Protein AF-A0A7M4DPV1-F1 (afdb_monomer_lite)

pLDDT: mean 86.08, std 12.97, range [45.94, 97.88]

Foldseek 3Di:
DDLVVVLVVLVVVLVVLVVVLVVLVVVLVVLVVPQDDCPPQPDPCNVVNVVVVVVSVVSSVVSVVVSVVSVVVSVVSVVVSVVSVVVVVVVVVVVVVVVVVVD

Sequence (103 aa):
MTLEVALENLAADTDTWASAADTITTMSSSLAGLTLGEFVFTGRGYAAGVAYEEVRAHMESLTSTGGTELNDTVSTLRKIHADYADNEAAATARYNGMWTYDG

Radius of gyration: 24.64 Å; chains: 1; bounding box: 52×20×79 Å

Structure (mmCIF, N/CA/C/O backbone):
data_AF-A0A7M4DPV1-F1
#
_entry.id   AF-A0A7M4DPV1-F1
#
loop_
_atom_site.group_PDB
_atom_site.id
_atom_site.type_symbol
_atom_site.label_atom_id
_atom_site.label_alt_id
_atom_site.label_comp_id
_atom_site.label_asym_id
_atom_site.label_entity_id
_atom_site.label_seq_id
_atom_site.pdbx_PDB_ins_code
_atom_site.Cartn_x
_atom_site.Cartn_y
_atom_site.Cartn_z
_atom_site.occupancy
_atom_site.B_iso_or_equiv
_atom_site.auth_seq_id
_atom_site.auth_comp_id
_atom_site.auth_asym_id
_atom_site.auth_atom_id
_atom_site.pdbx_PDB_model_num
ATOM 1 N N . MET A 1 1 ? 18.317 -12.702 -20.945 1.00 57.84 1 MET A N 1
ATOM 2 C CA . MET A 1 1 ? 17.120 -11.879 -20.684 1.00 57.84 1 MET A CA 1
ATOM 3 C C . MET A 1 1 ? 17.322 -10.569 -21.419 1.00 57.84 1 MET A C 1
ATOM 5 O O . MET A 1 1 ? 18.401 -10.006 -21.277 1.00 57.84 1 MET A O 1
ATOM 9 N N . THR A 1 2 ? 16.388 -10.169 -22.278 1.00 83.50 2 THR A N 1
ATOM 10 C CA . THR A 1 2 ? 16.443 -8.877 -22.985 1.00 83.50 2 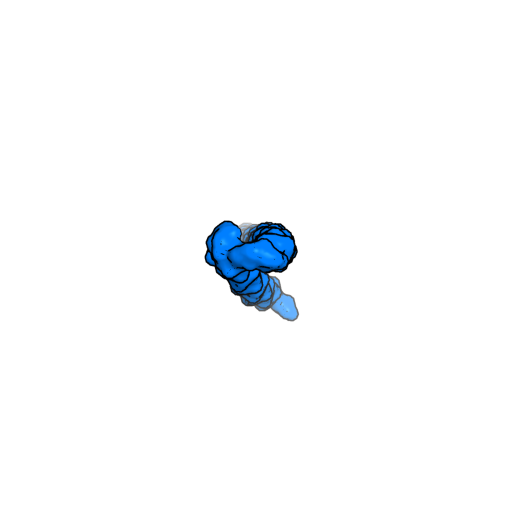THR A CA 1
ATOM 11 C C . THR A 1 2 ? 15.973 -7.756 -22.054 1.00 83.50 2 THR A C 1
ATOM 13 O O . THR A 1 2 ? 15.353 -8.040 -21.027 1.00 83.50 2 THR A O 1
ATOM 16 N N . LEU A 1 3 ? 16.292 -6.500 -22.384 1.00 83.19 3 LEU A N 1
ATOM 17 C CA . LEU A 1 3 ? 15.837 -5.336 -21.615 1.00 83.19 3 LEU A CA 1
ATOM 18 C C . LEU A 1 3 ? 14.306 -5.230 -21.627 1.00 83.19 3 LEU A C 1
ATOM 20 O O . LEU A 1 3 ? 13.708 -5.076 -20.571 1.00 83.19 3 LEU A O 1
ATOM 24 N N . GLU A 1 4 ? 13.686 -5.462 -22.784 1.00 84.19 4 GLU A N 1
ATOM 25 C CA . GLU A 1 4 ? 12.231 -5.554 -22.948 1.00 84.19 4 GLU A CA 1
ATOM 26 C C . GLU A 1 4 ? 11.588 -6.546 -21.963 1.00 84.19 4 GLU A C 1
ATOM 28 O O . GLU A 1 4 ? 10.712 -6.171 -21.190 1.00 84.19 4 GLU A O 1
ATOM 33 N N . VAL A 1 5 ? 12.106 -7.779 -21.873 1.00 85.62 5 VAL A N 1
ATOM 34 C CA . VAL A 1 5 ? 11.600 -8.787 -20.920 1.00 85.62 5 VAL A CA 1
ATOM 35 C C . VAL A 1 5 ? 11.820 -8.356 -19.464 1.00 85.62 5 VAL A C 1
ATOM 37 O O . VAL A 1 5 ? 11.027 -8.690 -18.586 1.00 85.62 5 VAL A O 1
ATOM 40 N N . ALA A 1 6 ? 12.900 -7.633 -19.162 1.00 87.81 6 ALA A N 1
ATOM 41 C CA . ALA A 1 6 ? 13.128 -7.110 -17.815 1.00 87.81 6 ALA A CA 1
ATOM 42 C C . ALA A 1 6 ? 12.134 -5.989 -17.457 1.00 87.81 6 ALA A C 1
ATOM 44 O O . ALA A 1 6 ? 11.641 -5.961 -16.330 1.00 87.81 6 ALA A O 1
ATOM 45 N N . LEU A 1 7 ? 11.812 -5.110 -18.409 1.00 90.75 7 LEU A N 1
ATOM 46 C CA . LEU A 1 7 ? 10.826 -4.040 -18.250 1.00 90.75 7 LEU A CA 1
ATOM 47 C C . LEU A 1 7 ? 9.403 -4.588 -18.108 1.00 90.75 7 LEU A C 1
ATOM 49 O O . LEU A 1 7 ? 8.688 -4.163 -17.205 1.00 90.75 7 LEU A O 1
ATOM 53 N N . GLU A 1 8 ? 9.026 -5.593 -18.900 1.00 92.25 8 GLU A N 1
ATOM 54 C CA . GLU A 1 8 ? 7.740 -6.290 -18.757 1.00 92.25 8 GLU A CA 1
ATOM 55 C C . GLU A 1 8 ? 7.583 -6.926 -17.371 1.00 92.25 8 GLU A C 1
ATOM 57 O O . GLU A 1 8 ? 6.554 -6.758 -16.716 1.00 92.25 8 GLU A O 1
ATOM 62 N N . ASN A 1 9 ? 8.622 -7.613 -16.883 1.00 92.62 9 ASN A N 1
ATOM 63 C CA . ASN A 1 9 ? 8.601 -8.201 -15.543 1.00 92.62 9 ASN A CA 1
ATOM 64 C C . ASN A 1 9 ? 8.513 -7.130 -14.447 1.00 92.62 9 ASN A C 1
ATOM 66 O O . ASN A 1 9 ? 7.780 -7.311 -13.477 1.00 92.62 9 ASN A O 1
ATOM 70 N N . LEU A 1 10 ? 9.227 -6.010 -14.599 1.00 92.94 10 LEU A N 1
ATOM 71 C CA . LEU A 1 10 ? 9.150 -4.886 -13.665 1.00 92.94 10 LEU A CA 1
ATOM 72 C C . LEU A 1 10 ? 7.753 -4.253 -13.659 1.00 92.94 10 LEU A C 1
ATOM 74 O O . LEU A 1 10 ? 7.253 -3.903 -12.591 1.00 92.94 10 LEU A O 1
ATOM 78 N N . ALA A 1 11 ? 7.111 -4.118 -14.820 1.00 93.94 11 ALA A N 1
ATOM 79 C CA . ALA A 1 11 ? 5.746 -3.610 -14.923 1.00 93.94 11 ALA A CA 1
ATOM 80 C C . ALA A 1 11 ? 4.751 -4.539 -14.208 1.00 93.94 11 ALA A C 1
ATOM 82 O O . ALA A 1 11 ? 3.980 -4.075 -13.370 1.00 93.94 11 ALA A O 1
ATOM 83 N N . ALA A 1 12 ? 4.833 -5.850 -14.449 1.00 95.75 12 ALA A N 1
ATOM 84 C CA . ALA A 1 12 ? 3.978 -6.836 -13.787 1.00 95.75 12 ALA A CA 1
ATOM 85 C C . ALA A 1 12 ? 4.174 -6.868 -12.257 1.00 95.75 12 ALA A C 1
ATOM 87 O O . ALA A 1 12 ? 3.203 -6.965 -11.500 1.00 95.75 12 ALA A O 1
ATOM 88 N N . ASP A 1 13 ? 5.420 -6.754 -11.786 1.00 94.88 13 ASP A N 1
ATOM 89 C CA . ASP A 1 13 ? 5.700 -6.639 -10.352 1.00 94.88 13 ASP A CA 1
ATOM 90 C C . ASP A 1 13 ? 5.104 -5.340 -9.792 1.00 94.88 13 ASP A C 1
ATOM 92 O O . ASP A 1 13 ? 4.380 -5.361 -8.799 1.00 94.88 13 ASP A O 1
ATOM 96 N N . THR A 1 14 ? 5.298 -4.212 -10.483 1.00 97.19 14 THR A N 1
ATOM 97 C CA . THR A 1 14 ? 4.731 -2.905 -10.104 1.00 97.19 14 THR A CA 1
ATOM 98 C C . THR A 1 14 ? 3.206 -2.947 -9.963 1.00 97.19 14 THR A C 1
ATOM 100 O O . THR A 1 14 ? 2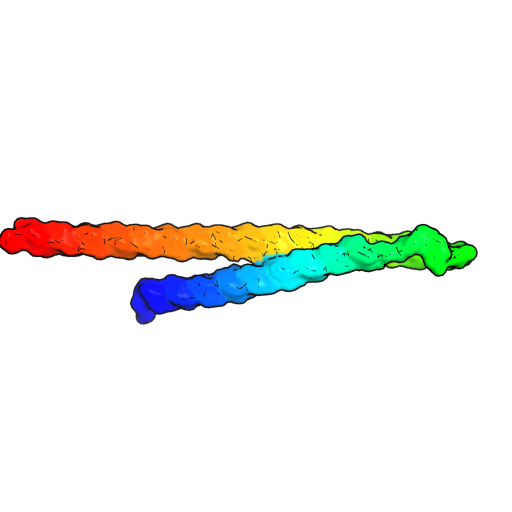.669 -2.369 -9.016 1.00 97.19 14 THR A O 1
ATOM 103 N N . ASP A 1 15 ? 2.500 -3.653 -10.847 1.00 97.50 15 ASP A N 1
ATOM 104 C CA . ASP A 1 15 ? 1.044 -3.833 -10.763 1.00 97.50 15 ASP A CA 1
ATOM 105 C C . ASP A 1 15 ? 0.629 -4.684 -9.552 1.00 97.50 15 ASP A C 1
ATOM 107 O O . ASP A 1 15 ? -0.408 -4.438 -8.924 1.00 97.50 15 ASP A O 1
ATOM 111 N N . THR A 1 16 ? 1.466 -5.649 -9.166 1.00 97.31 16 THR A N 1
ATOM 112 C CA . THR A 1 16 ? 1.274 -6.438 -7.942 1.00 97.31 16 THR A CA 1
ATOM 113 C C . THR A 1 16 ? 1.422 -5.555 -6.699 1.00 97.31 16 THR A C 1
ATOM 115 O O . THR A 1 16 ? 0.565 -5.591 -5.811 1.00 97.31 16 THR A O 1
ATOM 118 N N . TRP A 1 17 ? 2.447 -4.697 -6.655 1.00 96.81 17 TRP A N 1
ATOM 119 C CA . TRP A 1 17 ? 2.626 -3.702 -5.589 1.00 96.81 17 TRP A CA 1
ATOM 120 C C . TRP A 1 17 ? 1.463 -2.703 -5.527 1.00 96.81 17 TRP A C 1
ATOM 122 O O . TRP A 1 17 ? 0.979 -2.392 -4.437 1.00 96.81 17 TRP A O 1
ATOM 132 N N . ALA A 1 18 ? 0.965 -2.245 -6.678 1.00 97.75 18 ALA A N 1
ATOM 133 C CA . ALA A 1 18 ? -0.187 -1.347 -6.754 1.00 97.75 18 ALA A CA 1
ATOM 134 C C . ALA A 1 18 ? -1.460 -2.004 -6.200 1.00 97.75 18 ALA A C 1
ATOM 136 O O . ALA A 1 18 ? -2.160 -1.408 -5.386 1.00 97.75 18 ALA A O 1
ATOM 137 N N . SER A 1 19 ? -1.703 -3.270 -6.542 1.00 97.88 19 SER A N 1
ATOM 138 C CA . SER A 1 19 ? -2.844 -4.031 -6.019 1.00 97.88 19 SER A CA 1
ATOM 139 C C . SER A 1 19 ? -2.788 -4.193 -4.491 1.00 97.88 19 SER A C 1
ATOM 141 O O . SER A 1 19 ? -3.812 -4.125 -3.802 1.00 97.88 19 SER A O 1
ATOM 143 N N . ALA A 1 20 ? -1.587 -4.379 -3.933 1.00 96.94 20 ALA A N 1
ATOM 144 C CA . ALA A 1 20 ? -1.386 -4.411 -2.486 1.00 96.94 20 ALA A CA 1
ATOM 145 C C . ALA A 1 20 ? -1.660 -3.041 -1.836 1.00 96.94 20 ALA A C 1
ATOM 147 O O . ALA A 1 20 ? -2.319 -2.980 -0.793 1.00 96.94 20 ALA A O 1
ATOM 148 N N . ALA A 1 21 ? -1.215 -1.948 -2.468 1.00 96.94 21 ALA A N 1
ATOM 149 C CA . ALA A 1 21 ? -1.481 -0.581 -2.016 1.00 96.94 21 ALA A CA 1
ATOM 150 C C . ALA A 1 21 ? -2.990 -0.277 -1.970 1.00 96.94 21 ALA A C 1
ATOM 152 O O . ALA A 1 21 ? -3.488 0.244 -0.966 1.00 96.94 21 ALA A O 1
ATOM 153 N N . ASP A 1 22 ? -3.734 -0.669 -3.006 1.00 97.12 22 ASP A N 1
ATOM 154 C CA . ASP A 1 22 ? -5.190 -0.500 -3.083 1.00 97.12 22 ASP A CA 1
ATOM 155 C C . ASP A 1 22 ? -5.915 -1.293 -1.990 1.00 97.12 22 ASP A C 1
ATOM 157 O O . ASP A 1 22 ? -6.832 -0.789 -1.330 1.00 97.12 22 ASP A O 1
ATOM 161 N N . THR A 1 23 ? -5.468 -2.528 -1.746 1.00 97.56 23 THR A N 1
ATOM 162 C CA . THR A 1 23 ? -6.021 -3.394 -0.697 1.00 97.56 23 THR A CA 1
ATOM 163 C C . THR A 1 23 ? -5.856 -2.759 0.683 1.00 97.56 23 THR A C 1
ATOM 165 O O . THR A 1 23 ? -6.816 -2.678 1.453 1.00 97.56 23 THR A O 1
ATOM 168 N N . ILE A 1 24 ? -4.659 -2.261 0.999 1.00 96.62 24 ILE A N 1
ATOM 169 C CA . ILE A 1 24 ? -4.379 -1.630 2.294 1.00 96.62 24 ILE A CA 1
ATOM 170 C C . ILE A 1 24 ? -5.106 -0.287 2.439 1.00 96.62 24 ILE A C 1
ATOM 172 O O . ILE A 1 24 ? -5.659 -0.011 3.504 1.00 96.62 24 ILE A O 1
ATOM 176 N N . THR A 1 25 ? -5.193 0.512 1.376 1.00 95.06 25 THR A N 1
ATOM 177 C CA . THR A 1 25 ? -5.973 1.763 1.367 1.00 95.06 25 THR A CA 1
ATOM 178 C C . THR A 1 25 ? -7.454 1.499 1.655 1.00 95.06 25 THR A C 1
ATOM 180 O O . THR A 1 25 ? -8.083 2.188 2.467 1.00 95.06 25 THR A O 1
ATOM 183 N N . THR A 1 26 ? -8.008 0.450 1.045 1.00 95.94 26 THR A N 1
ATOM 184 C CA . THR A 1 26 ? -9.392 0.011 1.274 1.00 95.94 26 THR A CA 1
ATOM 185 C C . THR A 1 26 ? -9.594 -0.472 2.709 1.00 95.94 26 THR A C 1
ATOM 187 O O . THR A 1 26 ? -10.597 -0.138 3.348 1.00 95.94 26 THR A O 1
ATOM 190 N N . MET A 1 27 ? -8.632 -1.223 3.251 1.00 95.06 27 MET A N 1
ATOM 191 C CA . MET A 1 27 ? -8.653 -1.677 4.641 1.00 95.06 27 MET A CA 1
ATOM 192 C C . MET A 1 27 ? -8.616 -0.501 5.623 1.00 95.06 27 MET A C 1
ATOM 194 O O . MET A 1 27 ? -9.421 -0.472 6.552 1.00 95.06 27 MET A O 1
ATOM 198 N N . SER A 1 28 ? -7.746 0.486 5.398 1.00 95.06 28 SER A N 1
ATOM 199 C CA . SER A 1 28 ? -7.668 1.699 6.222 1.00 95.06 28 SER A CA 1
ATOM 200 C C . SER A 1 28 ? -8.991 2.464 6.220 1.00 95.06 28 SER A C 1
ATOM 202 O O . SER A 1 28 ? -9.540 2.760 7.280 1.00 95.06 28 SER A O 1
ATOM 204 N N . SER A 1 29 ? -9.579 2.662 5.037 1.00 93.94 29 SER A N 1
ATOM 205 C CA . SER A 1 29 ? -10.893 3.303 4.889 1.00 93.94 29 SER A CA 1
ATOM 206 C C . SER A 1 29 ? -12.000 2.531 5.615 1.00 93.94 29 SER A C 1
ATOM 208 O O . SER A 1 29 ? -12.870 3.125 6.251 1.00 93.94 29 SER A O 1
ATOM 210 N N . SER A 1 30 ? -11.951 1.197 5.569 1.00 94.19 30 SER A N 1
ATOM 211 C CA . SER A 1 30 ? -12.899 0.346 6.293 1.00 94.19 30 SER A CA 1
ATOM 212 C C . SER A 1 30 ? -12.734 0.492 7.808 1.00 94.19 30 SER A C 1
ATOM 214 O O . SER A 1 30 ? -13.724 0.655 8.513 1.00 94.19 30 SER A O 1
ATOM 216 N N . LEU A 1 31 ? -11.498 0.501 8.317 1.00 92.69 31 LEU A N 1
ATOM 217 C CA . LEU A 1 31 ? -11.190 0.694 9.740 1.00 92.69 31 LEU A CA 1
ATOM 218 C C . LEU A 1 31 ? -11.616 2.074 10.252 1.00 92.69 31 LEU A C 1
ATOM 220 O O . LEU A 1 31 ? -12.142 2.171 11.361 1.00 92.69 31 LEU A O 1
ATOM 224 N N . ALA A 1 32 ? -11.453 3.123 9.444 1.00 90.38 32 ALA A N 1
ATOM 225 C CA . ALA A 1 32 ? -11.967 4.460 9.739 1.00 90.38 32 ALA A CA 1
ATOM 226 C C . ALA A 1 32 ? -13.501 4.465 9.901 1.00 90.38 32 ALA A C 1
ATOM 228 O O . ALA A 1 32 ? -14.043 5.178 10.743 1.00 90.38 32 ALA A O 1
ATOM 229 N N . GLY A 1 33 ? -14.205 3.629 9.130 1.00 88.31 33 GLY A N 1
ATOM 230 C CA . GLY A 1 33 ? -15.663 3.493 9.175 1.00 88.31 33 GLY A CA 1
ATOM 231 C C . GLY A 1 33 ? -16.213 2.581 10.278 1.00 88.31 33 GLY A C 1
ATOM 232 O O . GLY A 1 33 ? -17.413 2.615 10.534 1.00 88.31 33 GLY A O 1
ATOM 233 N N . LEU A 1 34 ? -15.376 1.781 10.947 1.00 88.56 34 LEU A N 1
ATOM 234 C CA . LEU A 1 34 ? -15.795 0.816 11.978 1.00 88.56 34 LEU A CA 1
ATOM 235 C C . LEU A 1 34 ? -16.034 1.437 13.369 1.00 88.56 34 LEU A C 1
ATOM 237 O O . LEU A 1 34 ? -16.071 0.713 14.361 1.00 88.56 34 LEU A O 1
ATOM 241 N N . THR A 1 35 ? -16.183 2.759 13.471 1.00 78.81 35 THR A N 1
ATOM 242 C CA . THR A 1 35 ? -16.380 3.427 14.768 1.00 78.81 35 THR A CA 1
ATOM 243 C C . THR A 1 35 ? -17.642 2.924 15.469 1.00 78.81 35 THR A C 1
ATOM 245 O O . THR A 1 35 ? -18.702 2.743 14.858 1.00 78.81 35 THR A O 1
ATOM 248 N N . LEU A 1 36 ? -17.540 2.681 16.774 1.00 77.50 36 LEU A N 1
ATOM 249 C CA . LEU A 1 36 ? -18.693 2.357 17.604 1.00 77.50 36 LEU A CA 1
ATOM 250 C C . LEU A 1 36 ? -19.297 3.650 18.150 1.00 77.50 36 LEU A C 1
ATOM 252 O O . LEU A 1 36 ? -18.592 4.553 18.594 1.00 77.50 36 LEU A O 1
ATOM 256 N N . GLY A 1 37 ? -20.629 3.740 18.142 1.00 67.88 37 GLY A N 1
ATOM 257 C CA . GLY A 1 37 ? -21.317 4.864 18.771 1.00 67.88 37 GLY A CA 1
ATOM 258 C C . GLY A 1 37 ? -20.963 4.960 20.259 1.00 67.88 37 GLY A C 1
ATOM 259 O O . GLY A 1 37 ? -20.907 3.942 20.949 1.00 67.88 37 GLY A O 1
ATOM 260 N N . GLU A 1 38 ? -20.793 6.185 20.762 1.00 58.56 38 GLU A N 1
ATOM 261 C CA . GLU A 1 38 ? -20.330 6.501 22.129 1.00 58.56 38 GLU A CA 1
ATOM 262 C C . GLU A 1 38 ? -21.141 5.804 23.246 1.00 58.56 38 GLU A C 1
ATOM 264 O O . GLU A 1 38 ? -20.648 5.581 24.349 1.00 58.56 38 GLU A O 1
ATOM 269 N N . PHE A 1 39 ? -22.373 5.381 22.942 1.00 62.66 39 PHE A N 1
ATOM 270 C CA . PHE A 1 39 ? -23.293 4.727 23.876 1.00 62.66 39 PHE A CA 1
ATOM 271 C C . PHE A 1 39 ? -23.500 3.224 23.639 1.00 62.66 39 PHE A C 1
ATOM 273 O O . PHE A 1 39 ? -24.343 2.624 24.307 1.00 62.66 39 PHE A O 1
ATOM 280 N N . VAL A 1 40 ? -22.764 2.588 22.717 1.00 69.69 40 VAL A N 1
ATOM 281 C CA . VAL A 1 40 ? -22.873 1.132 22.475 1.00 69.69 40 VAL A CA 1
ATOM 282 C C . VAL A 1 40 ? -22.532 0.345 23.741 1.00 69.69 40 VAL A C 1
ATOM 284 O O . VAL A 1 40 ? -23.167 -0.664 24.046 1.00 69.69 40 VAL A O 1
ATOM 287 N N . PHE A 1 41 ? -21.584 0.846 24.528 1.00 67.81 41 PHE A N 1
ATOM 288 C CA . PHE A 1 41 ? -21.218 0.255 25.802 1.00 67.81 41 PHE A CA 1
ATOM 289 C C . PHE A 1 41 ? -21.760 1.085 26.969 1.00 67.81 41 PHE A C 1
ATOM 291 O O . PHE A 1 41 ? -21.114 2.002 27.468 1.00 67.81 41 PHE A O 1
ATOM 298 N N . THR A 1 42 ? -22.965 0.752 27.430 1.00 65.56 42 THR A N 1
ATOM 299 C CA . THR A 1 42 ? -23.573 1.408 28.597 1.00 65.56 42 THR A CA 1
ATOM 300 C C . THR A 1 42 ? -23.018 0.864 29.925 1.00 65.56 42 THR A C 1
ATOM 302 O O . THR A 1 42 ? -22.491 -0.250 30.015 1.00 65.56 42 THR A O 1
ATOM 305 N N . GLY A 1 43 ? -23.117 1.660 30.997 1.00 70.62 43 GLY A N 1
ATOM 306 C CA . GLY A 1 43 ? -22.731 1.247 32.351 1.00 70.62 43 GLY A CA 1
ATOM 307 C C . GLY A 1 43 ? -21.239 0.910 32.487 1.00 70.62 43 GLY A C 1
ATOM 308 O O . GLY A 1 43 ? -20.377 1.738 32.214 1.00 70.62 43 GLY A O 1
ATOM 309 N N . ARG A 1 44 ? -20.915 -0.315 32.926 1.00 66.88 44 ARG A N 1
ATOM 310 C CA . ARG A 1 44 ? -19.522 -0.776 33.122 1.00 66.88 44 ARG A CA 1
ATOM 311 C C . ARG A 1 44 ? -18.743 -1.001 31.814 1.00 66.88 44 ARG A C 1
ATOM 313 O O . ARG A 1 44 ? -17.564 -1.330 31.875 1.00 66.88 44 ARG A O 1
ATOM 320 N N . GLY A 1 45 ? -19.383 -0.848 30.654 1.00 73.31 45 GLY A N 1
ATOM 321 C CA . GLY A 1 45 ? -18.774 -1.108 29.352 1.00 73.31 45 GLY A CA 1
ATOM 322 C C . GLY A 1 45 ? -17.954 0.048 28.764 1.00 73.31 45 GLY A C 1
ATOM 323 O O . GLY A 1 45 ? -17.232 -0.184 27.802 1.00 73.31 45 GLY A O 1
ATOM 324 N N . TYR A 1 46 ? -18.011 1.262 29.326 1.00 79.56 46 TYR A N 1
ATOM 325 C CA . TYR A 1 46 ? -17.319 2.436 28.765 1.00 79.56 46 TYR A CA 1
ATOM 326 C C . TYR A 1 46 ? -15.819 2.193 28.512 1.00 79.56 46 TYR A C 1
ATOM 328 O O . TYR A 1 46 ? -15.311 2.494 27.437 1.00 79.56 46 TYR A O 1
ATOM 336 N N . ALA A 1 47 ? -15.124 1.557 29.462 1.00 83.69 47 ALA A N 1
ATOM 337 C CA . ALA A 1 47 ? -13.707 1.216 29.311 1.00 83.69 47 ALA A CA 1
ATOM 338 C C . ALA A 1 47 ?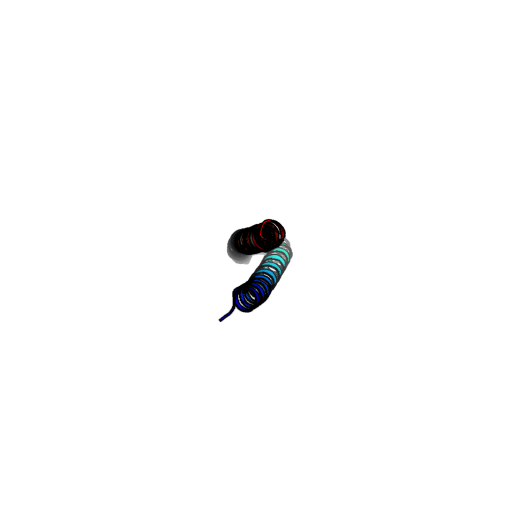 -13.438 0.252 28.138 1.00 83.69 47 ALA A C 1
ATOM 340 O O . ALA A 1 47 ? -12.401 0.351 27.491 1.00 83.69 47 ALA A O 1
ATOM 341 N N . ALA A 1 48 ? -14.375 -0.655 27.838 1.00 84.50 48 ALA A N 1
ATOM 342 C CA . ALA A 1 48 ? -14.269 -1.547 26.685 1.00 84.50 48 ALA A CA 1
ATOM 343 C C . ALA A 1 48 ? -14.462 -0.792 25.360 1.00 84.50 48 ALA A C 1
ATOM 345 O O . ALA A 1 48 ? -13.780 -1.098 24.387 1.00 84.50 48 ALA A O 1
ATOM 346 N N . GLY A 1 49 ? -15.338 0.218 25.337 1.00 85.31 49 GLY A N 1
ATOM 347 C CA . GLY A 1 49 ? -15.505 1.108 24.186 1.00 85.31 49 GLY A CA 1
ATOM 348 C C . GLY A 1 49 ? -14.252 1.922 23.884 1.00 85.31 49 GLY A C 1
ATOM 349 O O . GLY A 1 49 ? -13.802 1.944 22.745 1.00 85.31 49 GLY A O 1
ATOM 350 N N . VAL A 1 50 ? -13.638 2.511 24.914 1.00 84.88 50 VAL A N 1
ATOM 351 C CA . VAL A 1 50 ? -12.366 3.240 24.769 1.00 84.88 50 VAL A CA 1
ATOM 352 C C . VAL A 1 50 ? -11.265 2.319 24.240 1.00 84.88 50 VAL A C 1
ATOM 354 O O . VAL A 1 50 ? -10.621 2.653 23.252 1.00 84.88 50 VAL A O 1
ATOM 357 N N . ALA A 1 51 ? -11.098 1.131 24.831 1.00 88.44 51 ALA A N 1
ATOM 358 C CA . ALA A 1 51 ? -10.090 0.171 24.382 1.00 88.44 51 ALA A CA 1
ATOM 359 C C . ALA A 1 51 ? -10.315 -0.291 22.930 1.00 88.44 51 ALA A C 1
ATOM 361 O O . ALA A 1 51 ? -9.359 -0.487 22.182 1.00 88.44 51 ALA A O 1
ATOM 362 N N . TYR A 1 52 ? -11.574 -0.455 22.510 1.00 89.19 52 TYR A N 1
ATOM 363 C CA . TYR A 1 52 ? -11.899 -0.757 21.119 1.00 89.19 52 TYR A CA 1
ATOM 364 C C . TYR A 1 52 ? -11.475 0.378 20.182 1.00 89.19 52 TYR A C 1
ATOM 366 O O . TYR A 1 52 ? -10.803 0.120 19.183 1.00 89.19 52 TYR A O 1
ATOM 374 N N . GLU A 1 53 ? -11.834 1.623 20.506 1.00 89.94 53 GLU A N 1
ATOM 375 C CA . GLU A 1 53 ? -11.495 2.783 19.677 1.00 89.94 53 GLU A CA 1
ATOM 376 C C . GLU A 1 53 ? -9.983 3.011 19.586 1.00 89.94 53 GLU A C 1
ATOM 378 O O . GLU A 1 53 ? -9.482 3.325 18.508 1.00 89.94 53 GLU A O 1
ATOM 383 N N . GLU A 1 54 ? -9.234 2.773 20.665 1.00 91.19 54 GLU A N 1
ATOM 384 C CA . GLU A 1 54 ? -7.766 2.810 20.652 1.00 91.19 54 GLU A CA 1
ATOM 385 C C . GLU A 1 54 ? -7.179 1.787 19.668 1.00 91.19 54 GLU A C 1
ATOM 387 O O . GLU A 1 54 ? -6.332 2.131 18.840 1.00 91.19 54 GLU A O 1
ATOM 392 N N . VAL A 1 55 ? -7.654 0.537 19.710 1.00 93.00 55 VAL A N 1
ATOM 393 C CA . VAL A 1 55 ? -7.196 -0.521 18.794 1.00 93.00 55 VAL A CA 1
ATOM 394 C C . VAL A 1 55 ? -7.590 -0.206 17.351 1.00 93.00 55 VAL A C 1
ATOM 39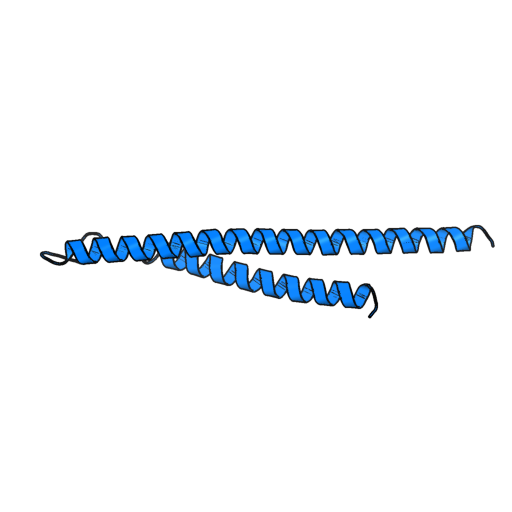6 O O . VAL A 1 55 ? -6.764 -0.340 16.446 1.00 93.00 55 VAL A O 1
ATOM 399 N N . ARG A 1 56 ? -8.830 0.239 17.120 1.00 93.94 56 ARG A N 1
ATOM 400 C CA . ARG A 1 56 ? -9.331 0.615 15.792 1.00 93.94 56 ARG A CA 1
ATOM 401 C C . ARG A 1 56 ? -8.491 1.743 15.192 1.00 93.94 56 ARG A C 1
ATOM 403 O O . ARG A 1 56 ? -8.007 1.597 14.071 1.00 93.94 56 ARG A O 1
ATOM 410 N N . ALA A 1 57 ? -8.268 2.821 15.945 1.00 92.75 57 ALA A N 1
ATOM 411 C CA . ALA A 1 57 ? -7.469 3.965 15.512 1.00 92.75 57 ALA A CA 1
ATOM 412 C C . ALA A 1 57 ? -6.001 3.585 15.257 1.00 92.75 57 ALA A C 1
ATOM 414 O O . ALA A 1 57 ? -5.398 4.048 14.289 1.00 92.75 57 ALA A O 1
ATOM 415 N N . HIS A 1 58 ? -5.424 2.703 16.080 1.00 96.12 58 HIS A N 1
ATOM 416 C CA . HIS A 1 58 ? -4.069 2.203 15.858 1.00 96.12 58 HIS A CA 1
ATOM 417 C C . HIS A 1 58 ? -3.955 1.417 14.544 1.00 96.12 58 HIS A C 1
ATOM 419 O O . HIS A 1 58 ? -3.047 1.663 13.749 1.00 96.12 58 HIS A O 1
ATOM 425 N N . MET A 1 59 ? -4.898 0.509 14.280 1.00 96.69 59 MET A N 1
ATOM 426 C CA . MET A 1 59 ? -4.922 -0.269 13.038 1.00 96.69 59 MET A CA 1
ATOM 427 C C . MET A 1 59 ? -5.180 0.609 11.808 1.00 96.69 59 MET A C 1
ATOM 429 O O . MET A 1 59 ? -4.547 0.408 10.770 1.00 96.69 59 MET A O 1
ATOM 433 N N . GLU A 1 60 ? -6.075 1.594 11.911 1.00 96.12 60 GLU A N 1
ATOM 434 C CA . GLU A 1 60 ? -6.315 2.594 10.862 1.00 96.12 60 GLU A CA 1
ATOM 435 C C . GLU A 1 60 ? -5.023 3.351 10.526 1.00 96.12 60 GLU A C 1
ATOM 437 O O . GLU A 1 60 ? -4.654 3.456 9.357 1.00 96.12 60 GLU A O 1
ATOM 442 N N . SER A 1 61 ? -4.295 3.815 11.546 1.00 96.50 61 SER A N 1
ATOM 443 C CA . SER A 1 61 ? -3.029 4.533 11.378 1.00 96.50 61 SER A CA 1
ATOM 444 C C . SER A 1 61 ? -1.945 3.666 10.729 1.00 96.50 61 SER A C 1
ATOM 446 O O . SER A 1 61 ? -1.274 4.119 9.796 1.00 96.50 61 SER A O 1
ATOM 448 N N . LEU A 1 62 ? -1.798 2.411 11.169 1.00 97.75 62 LEU A N 1
ATOM 449 C CA . LEU A 1 62 ? -0.814 1.478 10.615 1.00 97.75 62 LEU A CA 1
ATOM 450 C C . LEU A 1 62 ? -1.097 1.177 9.139 1.00 97.75 62 LEU A C 1
ATOM 452 O O . LEU A 1 62 ? -0.189 1.208 8.311 1.00 97.75 62 LEU A O 1
ATOM 456 N N . THR A 1 63 ? -2.361 0.915 8.805 1.00 97.31 63 THR A N 1
ATOM 457 C CA . THR A 1 63 ? -2.779 0.635 7.424 1.00 97.31 63 THR A CA 1
ATOM 458 C C . THR A 1 63 ? -2.680 1.875 6.538 1.00 97.31 63 THR A C 1
ATOM 460 O O . THR A 1 63 ? -2.195 1.770 5.419 1.00 97.31 63 THR A O 1
ATOM 463 N N . SER A 1 64 ? -3.033 3.060 7.036 1.00 96.81 64 SER A N 1
ATOM 464 C CA . SER A 1 64 ? -2.870 4.324 6.301 1.00 96.81 64 SER A CA 1
ATOM 465 C C . SER A 1 64 ? -1.400 4.601 5.957 1.00 96.81 64 SER A C 1
ATOM 467 O O . SER A 1 64 ? -1.051 4.872 4.804 1.00 96.81 64 SER A O 1
ATOM 469 N N . THR A 1 65 ? -0.511 4.431 6.942 1.00 97.12 65 THR A N 1
ATOM 4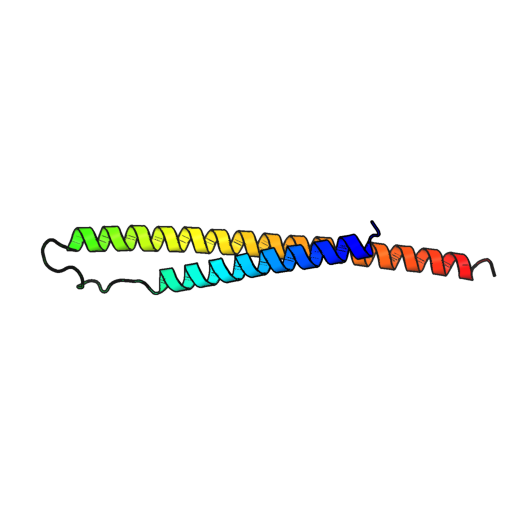70 C CA . THR A 1 65 ? 0.939 4.593 6.754 1.00 97.12 65 THR A CA 1
ATOM 471 C C . THR A 1 65 ? 1.480 3.562 5.764 1.00 97.12 65 THR A C 1
ATOM 473 O O . THR A 1 65 ? 2.148 3.926 4.801 1.00 97.12 65 THR A O 1
ATOM 476 N N . GLY A 1 66 ? 1.132 2.281 5.936 1.00 96.50 66 GLY A N 1
ATOM 477 C CA . GLY A 1 66 ? 1.551 1.218 5.019 1.00 96.50 66 GLY A CA 1
ATOM 478 C C . GLY A 1 66 ? 1.061 1.428 3.583 1.00 96.50 66 GLY A C 1
ATOM 479 O O . GLY A 1 66 ? 1.801 1.173 2.638 1.00 96.50 66 GLY A O 1
ATOM 480 N N . GLY A 1 67 ? -0.160 1.941 3.405 1.00 97.31 67 GLY A N 1
ATOM 481 C CA . GLY A 1 67 ? -0.701 2.285 2.089 1.00 97.31 67 GLY A CA 1
ATOM 482 C C . GLY A 1 67 ? 0.076 3.417 1.421 1.00 97.31 67 GLY A C 1
ATOM 483 O O . GLY A 1 67 ? 0.326 3.362 0.219 1.00 97.31 67 GLY A O 1
ATOM 484 N N . THR A 1 68 ? 0.510 4.413 2.195 1.00 97.06 68 THR A N 1
ATOM 485 C CA . THR A 1 68 ? 1.351 5.515 1.698 1.00 97.06 68 THR A CA 1
ATOM 486 C C . THR A 1 68 ? 2.708 4.997 1.216 1.00 97.06 68 THR A C 1
ATOM 488 O O . THR A 1 68 ? 3.068 5.216 0.063 1.00 97.06 68 THR A O 1
ATOM 491 N N . GLU A 1 69 ? 3.406 4.216 2.042 1.00 97.56 69 GLU A N 1
ATOM 492 C CA . GLU A 1 69 ? 4.718 3.635 1.704 1.00 97.56 69 GLU A CA 1
ATOM 493 C C . GLU A 1 69 ? 4.660 2.734 0.455 1.00 97.56 69 GLU A C 1
ATOM 495 O O . GLU A 1 69 ? 5.556 2.749 -0.396 1.00 97.56 69 GLU A O 1
ATOM 500 N N . LEU A 1 70 ? 3.577 1.964 0.292 1.00 96.94 70 LEU A N 1
ATOM 501 C CA . LEU A 1 70 ? 3.363 1.152 -0.908 1.00 96.94 70 LEU A CA 1
ATOM 502 C C . LEU A 1 70 ? 3.129 2.011 -2.154 1.00 96.94 70 LEU A C 1
ATOM 504 O O . LEU A 1 70 ? 3.698 1.720 -3.205 1.00 96.94 70 LEU A O 1
ATOM 508 N N . ASN A 1 71 ? 2.343 3.083 -2.055 1.00 97.06 71 ASN A N 1
ATOM 509 C CA . ASN A 1 71 ? 2.133 4.010 -3.170 1.00 97.06 71 ASN A CA 1
ATOM 510 C C . ASN A 1 71 ? 3.428 4.727 -3.584 1.00 97.06 71 ASN A C 1
ATOM 512 O O . ASN A 1 71 ? 3.687 4.904 -4.781 1.00 97.06 71 ASN A O 1
ATOM 516 N N . ASP A 1 72 ? 4.273 5.091 -2.620 1.00 97.38 72 ASP A N 1
ATOM 517 C CA . ASP A 1 72 ? 5.590 5.675 -2.880 1.00 97.38 72 ASP A CA 1
ATOM 518 C C . ASP A 1 72 ? 6.533 4.665 -3.550 1.00 97.38 72 ASP A C 1
ATOM 520 O O . ASP A 1 72 ? 7.254 5.003 -4.500 1.00 97.38 72 ASP A O 1
ATOM 524 N N . THR A 1 73 ? 6.468 3.399 -3.134 1.00 96.56 73 THR A N 1
ATOM 525 C CA . THR A 1 73 ? 7.194 2.290 -3.770 1.00 96.56 73 THR A CA 1
ATOM 526 C C . THR A 1 73 ? 6.751 2.107 -5.222 1.00 96.56 73 THR A C 1
ATOM 528 O O . THR A 1 73 ? 7.587 2.130 -6.124 1.00 96.56 73 THR A O 1
ATOM 531 N N . VAL A 1 74 ? 5.443 2.022 -5.482 1.00 97.75 74 VAL A N 1
ATOM 532 C CA . VAL A 1 74 ? 4.873 1.925 -6.840 1.00 97.75 74 VAL A CA 1
ATOM 533 C C . VAL A 1 74 ? 5.318 3.102 -7.706 1.00 97.75 74 VAL A C 1
ATOM 535 O O . VAL A 1 74 ? 5.739 2.920 -8.848 1.00 97.75 74 VAL A O 1
ATOM 538 N N . SER A 1 75 ? 5.275 4.317 -7.162 1.00 97.38 75 SER A N 1
ATOM 539 C CA . SER A 1 75 ? 5.725 5.522 -7.862 1.00 97.38 75 SER A CA 1
ATOM 540 C C . SER A 1 75 ? 7.212 5.460 -8.214 1.00 97.38 75 SER A C 1
ATOM 542 O O . SER A 1 75 ? 7.612 5.893 -9.294 1.00 97.38 75 SER A O 1
ATOM 544 N N . THR A 1 76 ? 8.034 4.899 -7.329 1.00 97.38 76 THR A N 1
ATOM 545 C CA . THR A 1 76 ? 9.469 4.699 -7.560 1.00 97.38 76 THR A CA 1
ATOM 546 C C . THR A 1 76 ? 9.723 3.650 -8.641 1.00 97.38 76 THR A C 1
ATOM 548 O O . THR A 1 76 ? 10.510 3.903 -9.550 1.00 97.38 76 THR A O 1
ATOM 551 N N . LEU A 1 77 ? 9.019 2.515 -8.614 1.00 95.69 77 LEU A N 1
ATOM 552 C CA . LEU A 1 77 ? 9.152 1.467 -9.632 1.00 95.69 77 LEU A CA 1
ATOM 553 C C . LEU A 1 77 ? 8.743 1.967 -11.025 1.00 95.69 77 LEU A C 1
ATOM 555 O O . LEU A 1 77 ? 9.453 1.726 -12.000 1.00 95.69 77 LEU A O 1
ATOM 559 N N . ARG A 1 78 ? 7.662 2.754 -11.116 1.00 95.69 78 ARG A N 1
ATOM 560 C CA . ARG A 1 78 ? 7.239 3.401 -12.371 1.00 95.69 78 ARG A CA 1
ATOM 561 C C . ARG A 1 78 ? 8.295 4.358 -12.922 1.00 95.69 78 ARG A C 1
ATOM 563 O O . ARG A 1 78 ? 8.515 4.376 -14.129 1.00 95.69 78 ARG A O 1
ATOM 570 N N . LYS A 1 79 ? 8.962 5.128 -12.054 1.00 95.38 79 LYS A N 1
ATOM 571 C CA . LYS A 1 79 ? 10.079 6.001 -12.457 1.00 95.38 79 LYS A CA 1
ATOM 572 C C . LYS A 1 79 ? 11.254 5.188 -12.990 1.00 95.38 79 LYS A C 1
ATOM 574 O O . LYS A 1 79 ? 11.728 5.481 -14.077 1.00 95.38 79 LYS A O 1
ATOM 579 N N . ILE A 1 80 ? 11.656 4.130 -12.281 1.00 92.00 80 ILE A N 1
ATOM 580 C CA . ILE A 1 80 ? 12.729 3.230 -12.729 1.00 92.00 80 ILE A CA 1
ATOM 581 C C . ILE A 1 80 ? 12.404 2.654 -14.112 1.00 92.00 80 ILE A C 1
ATOM 583 O O . ILE A 1 80 ? 13.252 2.679 -15.000 1.00 92.00 80 ILE A O 1
ATOM 587 N N . HIS A 1 81 ? 11.177 2.169 -14.314 1.00 93.25 81 HIS A N 1
ATOM 588 C CA . HIS A 1 81 ? 10.739 1.657 -15.610 1.00 93.25 81 HIS A CA 1
ATOM 589 C C . HIS A 1 81 ? 10.859 2.720 -16.714 1.00 93.25 81 HIS A C 1
ATOM 591 O O . HIS A 1 81 ? 11.407 2.436 -17.779 1.00 93.25 81 HIS A O 1
ATOM 597 N N . ALA A 1 82 ? 10.362 3.938 -16.473 1.00 91.31 82 ALA A N 1
ATOM 598 C CA . ALA A 1 82 ? 10.437 5.037 -17.436 1.00 91.31 82 ALA A CA 1
ATOM 599 C C . ALA A 1 82 ? 11.890 5.405 -17.780 1.00 91.31 82 ALA A C 1
ATOM 601 O O . ALA A 1 82 ? 12.236 5.474 -18.957 1.00 91.31 82 ALA A O 1
ATOM 602 N N . ASP A 1 83 ? 12.756 5.532 -16.773 1.00 90.56 83 ASP A N 1
ATOM 603 C CA . ASP A 1 83 ? 14.168 5.878 -16.960 1.00 90.56 83 ASP A CA 1
ATOM 604 C C . ASP A 1 83 ? 14.900 4.842 -17.833 1.00 90.56 83 ASP A C 1
ATOM 606 O O . ASP A 1 83 ? 15.714 5.194 -18.691 1.00 90.56 83 ASP A O 1
ATOM 610 N N . TYR A 1 84 ? 14.626 3.547 -17.646 1.00 88.31 84 TYR A N 1
ATOM 611 C CA . TYR A 1 84 ? 15.218 2.497 -18.479 1.00 88.31 84 TYR A CA 1
ATOM 612 C C . TYR A 1 84 ? 14.668 2.492 -19.910 1.00 88.31 84 TYR A C 1
ATOM 614 O O . TYR A 1 84 ? 15.455 2.347 -20.848 1.00 88.31 84 TYR A O 1
ATOM 622 N N . ALA A 1 85 ? 13.359 2.689 -20.089 1.00 88.25 85 ALA A N 1
ATOM 623 C CA . ALA A 1 85 ? 12.737 2.759 -21.411 1.00 88.25 85 ALA A CA 1
ATOM 624 C C . ALA A 1 85 ? 13.270 3.948 -22.235 1.00 88.25 85 ALA A C 1
ATOM 626 O O . ALA A 1 85 ? 13.620 3.792 -23.408 1.00 88.25 85 ALA A O 1
ATOM 627 N N . ASP A 1 86 ? 13.423 5.117 -21.609 1.00 88.44 86 ASP A N 1
ATOM 628 C CA . ASP A 1 86 ? 13.977 6.312 -22.254 1.00 88.44 86 ASP A CA 1
ATOM 629 C C . ASP A 1 86 ? 15.448 6.114 -22.651 1.00 88.44 86 ASP A C 1
ATOM 631 O O . ASP A 1 86 ? 15.874 6.502 -23.746 1.00 88.44 86 ASP A O 1
ATOM 635 N N . ASN A 1 87 ? 16.232 5.451 -21.795 1.00 84.75 87 ASN A N 1
ATOM 636 C CA . ASN A 1 87 ? 17.622 5.111 -22.093 1.00 84.75 87 ASN A CA 1
ATOM 637 C C . ASN A 1 87 ? 17.747 4.143 -23.282 1.00 84.75 87 ASN A C 1
ATOM 639 O O . ASN A 1 87 ? 18.642 4.315 -24.117 1.00 84.75 87 ASN A O 1
ATOM 643 N N . GLU A 1 88 ? 16.858 3.154 -23.397 1.00 81.94 88 GLU A N 1
ATOM 644 C CA . GLU A 1 88 ? 16.823 2.229 -24.536 1.00 81.94 88 GLU A CA 1
ATOM 645 C C . GLU A 1 88 ? 16.446 2.939 -25.840 1.00 81.94 88 GLU A C 1
ATOM 647 O O . GLU A 1 88 ? 17.106 2.749 -26.870 1.00 81.94 88 GLU A O 1
ATOM 652 N N . ALA A 1 89 ? 15.444 3.820 -25.798 1.00 77.38 89 ALA A N 1
ATOM 653 C CA . ALA A 1 89 ? 15.047 4.630 -26.944 1.00 77.38 89 ALA A CA 1
ATOM 654 C C . ALA A 1 89 ? 16.198 5.535 -27.420 1.00 77.38 89 ALA A C 1
ATOM 656 O O . ALA A 1 89 ? 16.488 5.605 -28.619 1.00 77.38 89 ALA A O 1
ATOM 657 N N . A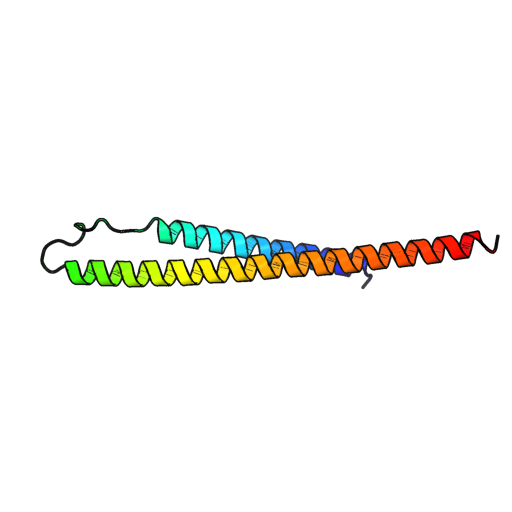LA A 1 90 ? 16.917 6.170 -26.489 1.00 77.50 90 ALA A N 1
ATOM 658 C CA . ALA A 1 90 ? 18.077 7.003 -26.797 1.00 77.50 90 ALA A CA 1
ATOM 659 C C . ALA A 1 90 ? 19.245 6.195 -27.390 1.00 77.50 90 ALA A C 1
ATOM 661 O O . ALA A 1 90 ? 19.900 6.651 -28.333 1.00 77.50 90 ALA A O 1
ATOM 662 N N . ALA A 1 91 ? 19.513 4.993 -26.870 1.00 73.75 91 ALA A N 1
ATOM 663 C CA . ALA A 1 91 ? 20.532 4.097 -27.415 1.00 73.75 91 ALA A CA 1
ATOM 664 C C . ALA A 1 91 ? 20.174 3.641 -28.839 1.00 73.75 91 ALA A C 1
ATOM 666 O O . ALA A 1 91 ? 21.009 3.723 -29.741 1.00 73.75 91 ALA A O 1
ATOM 667 N N . THR A 1 92 ? 18.921 3.246 -29.062 1.00 76.31 92 THR A N 1
ATOM 668 C CA . THR A 1 92 ? 18.404 2.837 -30.375 1.00 76.31 92 THR A CA 1
ATOM 669 C C . THR A 1 92 ? 18.507 3.971 -31.396 1.00 76.31 92 THR A C 1
ATOM 671 O O . THR A 1 92 ? 18.995 3.765 -32.508 1.00 76.31 92 THR A O 1
ATOM 674 N N . ALA A 1 93 ? 18.135 5.197 -31.014 1.00 74.94 93 ALA A N 1
ATOM 675 C CA . ALA A 1 93 ? 18.258 6.373 -31.873 1.00 74.94 93 ALA A CA 1
ATOM 676 C C . ALA A 1 93 ? 19.717 6.664 -32.271 1.00 74.94 93 ALA A C 1
ATOM 678 O O . ALA A 1 93 ? 19.982 6.987 -33.430 1.00 74.94 93 ALA A O 1
ATOM 679 N N . ARG A 1 94 ? 20.676 6.504 -31.345 1.00 72.06 94 ARG A N 1
ATOM 680 C CA . ARG A 1 94 ? 22.113 6.656 -31.641 1.00 72.06 94 ARG A CA 1
ATOM 681 C C . ARG A 1 94 ? 22.608 5.610 -32.636 1.00 72.06 94 ARG A C 1
ATOM 683 O O . ARG A 1 94 ? 23.278 5.980 -33.595 1.00 72.06 94 ARG A O 1
ATOM 690 N N . TYR A 1 95 ? 22.266 4.337 -32.437 1.00 70.00 95 TYR A N 1
ATOM 691 C CA . TYR A 1 95 ? 22.672 3.267 -33.353 1.00 70.00 95 TYR A CA 1
ATOM 692 C C . TYR A 1 95 ? 22.096 3.460 -34.759 1.00 70.00 95 TYR A C 1
ATOM 694 O O . TYR A 1 95 ? 22.835 3.359 -35.737 1.00 70.00 95 TYR A O 1
ATOM 702 N N . ASN A 1 96 ? 20.814 3.820 -34.864 1.00 69.88 96 ASN A N 1
ATOM 703 C CA . ASN A 1 96 ? 20.184 4.117 -36.151 1.00 69.88 96 ASN A CA 1
ATOM 704 C C . ASN A 1 96 ? 20.835 5.328 -36.837 1.00 69.88 96 ASN A C 1
ATOM 706 O O . ASN A 1 96 ? 21.089 5.282 -38.037 1.00 69.88 96 ASN A O 1
ATOM 710 N N . GLY A 1 97 ? 21.160 6.379 -36.074 1.00 67.81 97 GLY A N 1
ATOM 711 C CA . GLY A 1 97 ? 21.842 7.570 -36.583 1.00 67.81 97 GLY A CA 1
ATOM 712 C C . GLY A 1 97 ? 23.260 7.298 -37.097 1.00 67.81 97 GLY A C 1
ATOM 713 O O . GLY A 1 97 ? 23.654 7.863 -38.116 1.00 67.81 97 GLY A O 1
ATOM 714 N N . MET A 1 98 ? 24.010 6.406 -36.438 1.00 62.12 98 MET A N 1
ATOM 715 C CA . MET A 1 98 ? 25.339 5.976 -36.895 1.00 62.12 98 MET A CA 1
ATOM 716 C C . MET A 1 98 ? 25.264 5.194 -38.211 1.00 62.12 98 MET A C 1
ATOM 718 O O . MET A 1 98 ? 26.061 5.439 -39.108 1.00 62.12 98 MET A O 1
ATOM 722 N N . TRP A 1 99 ? 24.277 4.308 -38.365 1.00 58.41 99 TRP A N 1
ATOM 723 C CA . TRP A 1 99 ? 24.131 3.497 -39.580 1.00 58.41 99 TRP A CA 1
ATOM 724 C C . TRP A 1 99 ? 23.711 4.320 -40.809 1.00 58.41 99 TRP A C 1
ATOM 726 O O . TRP A 1 99 ? 24.079 3.987 -41.929 1.00 58.41 99 TRP A O 1
ATOM 736 N N . THR A 1 100 ? 22.984 5.423 -40.611 1.00 58.78 100 THR A N 1
ATOM 737 C CA . THR A 1 100 ? 22.635 6.370 -41.686 1.00 58.78 100 THR A CA 1
ATOM 738 C C . THR A 1 100 ? 23.757 7.329 -42.089 1.00 58.78 100 THR A C 1
ATOM 740 O O . THR A 1 100 ? 23.623 7.989 -43.113 1.00 58.78 100 THR A O 1
ATOM 743 N N . TYR A 1 101 ? 24.830 7.456 -41.300 1.00 51.62 101 TYR A N 1
ATOM 744 C CA . TYR A 1 101 ? 25.932 8.385 -41.594 1.00 51.62 101 TYR A CA 1
ATOM 745 C C . TYR A 1 101 ? 27.039 7.750 -42.455 1.00 51.62 101 TYR A C 1
ATOM 747 O O . TYR A 1 101 ? 27.762 8.465 -43.144 1.00 51.62 101 TYR A O 1
ATOM 755 N N . ASP A 1 102 ? 27.135 6.416 -42.454 1.00 51.25 102 ASP A N 1
ATOM 756 C CA . ASP A 1 102 ? 28.161 5.645 -43.173 1.00 51.25 102 ASP A CA 1
ATOM 757 C C . ASP A 1 102 ? 27.658 5.028 -44.505 1.00 51.25 102 ASP A C 1
ATOM 759 O O . ASP A 1 102 ? 28.315 4.143 -45.061 1.00 51.25 102 ASP A O 1
ATOM 763 N N . GLY A 1 103 ? 26.498 5.471 -45.016 1.00 45.94 103 GLY A N 1
ATOM 764 C CA . GLY A 1 103 ? 25.860 4.992 -46.256 1.00 45.94 103 GLY A CA 1
ATOM 765 C C . GLY A 1 103 ? 25.793 6.029 -47.370 1.00 45.94 103 GLY A C 1
ATOM 766 O O . GLY A 1 103 ? 25.477 7.200 -47.068 1.00 45.94 103 GLY A O 1
#

Secondary structure (DSSP, 8-state):
--HHHHHHHHHHHHHHHHHHHHHHHHHHHHHHH-PPPTTSS-GGGHHHHHHHHHHHHHHHHHHHHHHHHHHHHHHHHHHHHHHHHHHHHHHHHHHHHHHHH--

Organism: NCBI:txid2761496